Protein AF-A0A5N9CUT4-F1 (afdb_monomer_lite)

pLDDT: mean 92.84, std 6.3, range [53.78, 97.38]

Foldseek 3Di:
DVVLVVVLVCLPPPDPDPLSSQAVNQVCLQQPCADPPPSHGPDQKDWDWDKFFLLPDDPVVQVVVCVVVVHHDPDRRPIDTHTSDMDHDDD

Structure (mmCIF, N/CA/C/O backbone):
data_AF-A0A5N9CUT4-F1
#
_entry.id   AF-A0A5N9CUT4-F1
#
loop_
_atom_site.group_PDB
_atom_site.id
_atom_site.type_symbol
_atom_site.label_atom_id
_atom_site.label_alt_id
_atom_site.label_comp_id
_atom_site.label_asym_id
_atom_site.label_entity_id
_atom_site.label_seq_id
_atom_site.pdbx_PDB_ins_code
_atom_site.Cartn_x
_atom_site.Cartn_y
_atom_site.Cartn_z
_atom_site.occupancy
_atom_site.B_iso_or_equiv
_atom_site.auth_seq_id
_atom_site.auth_comp_id
_atom_site.auth_asym_id
_atom_site.auth_atom_id
_atom_site.pdbx_PDB_model_num
ATOM 1 N N . MET A 1 1 ? -8.651 13.164 13.669 1.00 64.19 1 MET A N 1
ATOM 2 C CA . MET A 1 1 ? -7.472 12.733 12.870 1.00 64.19 1 MET A CA 1
ATOM 3 C C . MET A 1 1 ? -6.211 12.402 13.689 1.00 64.19 1 MET A C 1
ATOM 5 O O . MET A 1 1 ? -5.491 11.490 13.296 1.00 64.19 1 MET A O 1
ATOM 9 N N . THR A 1 2 ? -5.933 13.046 14.833 1.00 85.81 2 THR A N 1
ATOM 10 C CA . THR A 1 2 ? -4.694 12.839 15.626 1.00 85.81 2 THR A CA 1
ATOM 11 C C . THR A 1 2 ? -4.456 11.394 16.090 1.00 85.81 2 THR A C 1
ATOM 13 O O . THR A 1 2 ? -3.337 10.896 15.978 1.00 85.81 2 THR A O 1
ATOM 16 N N . ARG A 1 3 ? -5.506 10.697 16.554 1.00 87.31 3 ARG A N 1
ATOM 17 C CA . ARG A 1 3 ? -5.429 9.293 17.004 1.00 87.31 3 ARG A CA 1
ATOM 18 C C . ARG A 1 3 ? -5.017 8.343 15.878 1.00 87.31 3 ARG A C 1
ATOM 20 O O . ARG A 1 3 ? -4.081 7.577 16.056 1.00 87.31 3 ARG A O 1
ATOM 27 N N . CYS A 1 4 ? -5.666 8.438 14.714 1.00 89.69 4 CYS A N 1
ATOM 28 C CA . CYS A 1 4 ? -5.336 7.610 13.550 1.00 89.69 4 CYS A CA 1
ATOM 29 C C . CYS A 1 4 ? -3.865 7.790 13.151 1.00 89.69 4 CYS A C 1
ATOM 31 O O . CYS A 1 4 ? -3.115 6.821 13.111 1.00 89.69 4 CYS A O 1
ATOM 33 N N . GLY A 1 5 ? -3.411 9.037 12.982 1.00 90.56 5 GLY A N 1
ATOM 34 C CA . GLY A 1 5 ? -2.012 9.305 12.643 1.00 90.56 5 GLY A CA 1
ATOM 35 C C . GLY A 1 5 ? -1.012 8.796 13.692 1.00 90.56 5 GLY A C 1
ATOM 36 O O . GLY A 1 5 ? 0.076 8.351 13.331 1.00 90.56 5 GLY A O 1
ATOM 37 N N . ALA A 1 6 ? -1.361 8.839 14.982 1.00 93.12 6 ALA A N 1
ATOM 38 C CA . ALA A 1 6 ? -0.519 8.291 16.043 1.00 93.12 6 ALA A CA 1
ATOM 39 C C . A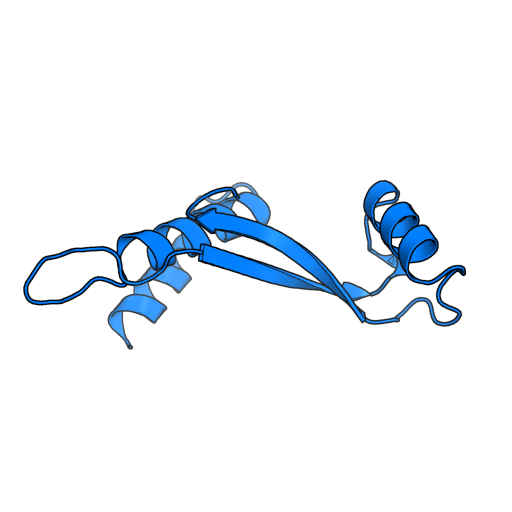LA A 1 6 ? -0.392 6.763 15.963 1.00 93.12 6 ALA A C 1
ATOM 41 O O . ALA A 1 6 ? 0.711 6.253 16.146 1.00 93.12 6 ALA A O 1
ATOM 42 N N . GLU A 1 7 ? -1.475 6.048 15.653 1.00 94.00 7 GLU A N 1
ATOM 43 C CA . GLU A 1 7 ? -1.429 4.596 15.459 1.00 94.00 7 GLU A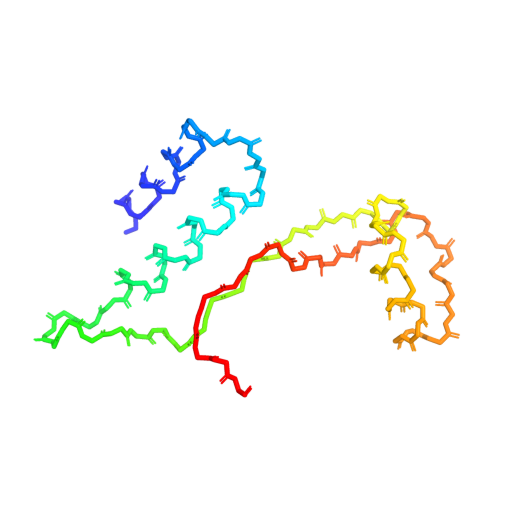 CA 1
ATOM 44 C C . GLU A 1 7 ? -0.618 4.217 14.220 1.00 94.00 7 GLU A C 1
ATOM 46 O O . GLU A 1 7 ? 0.280 3.383 14.324 1.00 94.00 7 GLU A O 1
ATOM 51 N N . LEU A 1 8 ? -0.821 4.900 13.086 1.00 93.06 8 LEU A N 1
ATOM 52 C CA . LEU A 1 8 ? -0.048 4.643 11.862 1.00 93.06 8 LEU A CA 1
ATOM 53 C C . LEU A 1 8 ? 1.467 4.773 12.095 1.00 93.06 8 LEU A C 1
ATOM 55 O O . LEU A 1 8 ? 2.237 3.914 11.670 1.00 93.06 8 LEU A O 1
ATOM 59 N N . ARG A 1 9 ? 1.912 5.797 12.839 1.00 91.44 9 ARG A N 1
ATOM 60 C CA . ARG A 1 9 ? 3.341 5.995 13.153 1.00 91.44 9 ARG A CA 1
ATOM 61 C C . ARG A 1 9 ? 3.949 4.874 13.996 1.00 91.44 9 ARG A C 1
ATOM 63 O O . ARG A 1 9 ? 5.151 4.640 13.910 1.00 91.44 9 ARG A O 1
ATOM 70 N N . LYS A 1 10 ? 3.151 4.173 14.805 1.00 94.50 10 LYS A N 1
ATOM 71 C CA . LYS A 1 10 ? 3.629 3.057 15.636 1.00 94.50 10 LYS A CA 1
ATOM 72 C C . LYS A 1 10 ? 3.777 1.757 14.846 1.00 94.50 10 LYS A C 1
ATOM 74 O O . LYS A 1 10 ? 4.513 0.881 15.288 1.00 94.50 10 LYS A O 1
ATOM 79 N N . MET A 1 11 ? 3.121 1.615 13.692 1.00 94.12 11 MET A N 1
ATOM 80 C CA . MET A 1 11 ? 3.052 0.342 12.953 1.00 94.12 11 MET A CA 1
ATOM 81 C C . MET A 1 11 ? 4.392 -0.125 12.379 1.00 94.12 11 MET A C 1
ATOM 83 O O . MET A 1 11 ? 4.578 -1.328 12.186 1.00 94.12 11 MET A O 1
ATOM 87 N N . GLY A 1 12 ? 5.331 0.804 12.170 1.00 93.00 12 GLY A N 1
ATOM 88 C CA . GLY A 1 12 ? 6.712 0.486 11.802 1.00 93.00 12 GLY A CA 1
ATOM 89 C C . GLY A 1 12 ? 7.505 -0.198 12.919 1.00 93.00 12 GLY A C 1
ATOM 90 O O . GLY A 1 12 ? 8.481 -0.893 12.647 1.00 93.00 12 GLY A O 1
ATOM 91 N N . LYS A 1 13 ? 7.086 -0.056 14.184 1.00 93.56 13 LYS A N 1
ATOM 92 C CA . LYS A 1 13 ? 7.774 -0.688 15.312 1.00 93.56 13 LYS A CA 1
ATOM 93 C C . LYS A 1 13 ? 7.665 -2.212 15.202 1.00 93.56 13 LYS A C 1
ATOM 95 O O . LYS A 1 13 ? 6.569 -2.754 15.049 1.00 93.56 13 LYS A O 1
ATOM 100 N N . ASN A 1 14 ? 8.808 -2.889 15.316 1.00 91.19 14 ASN A N 1
ATOM 101 C CA . ASN A 1 14 ? 8.946 -4.346 15.201 1.00 91.19 14 ASN A CA 1
ATOM 102 C C . ASN A 1 14 ? 8.456 -4.915 13.857 1.00 91.19 14 ASN A C 1
ATOM 104 O O . ASN A 1 14 ? 8.072 -6.082 13.797 1.00 91.19 14 ASN A O 1
ATOM 108 N N . ALA A 1 15 ? 8.399 -4.100 12.800 1.00 94.06 15 ALA A N 1
ATOM 109 C CA . ALA A 1 15 ? 8.112 -4.612 11.471 1.00 94.06 15 ALA A CA 1
ATOM 110 C C . ALA A 1 15 ? 9.388 -5.168 10.826 1.00 94.06 15 ALA A C 1
ATOM 112 O O . ALA A 1 15 ? 10.441 -4.539 10.902 1.00 94.06 15 ALA A O 1
ATOM 113 N N . SER A 1 16 ? 9.293 -6.333 10.192 1.00 93.69 16 SER A N 1
ATOM 114 C CA . SER A 1 16 ? 10.401 -6.970 9.475 1.00 93.69 16 SER A CA 1
ATOM 115 C C . SER A 1 16 ? 10.531 -6.490 8.030 1.00 93.69 16 SER A C 1
ATOM 117 O O . SER A 1 16 ? 11.551 -6.750 7.401 1.00 93.69 16 SER A O 1
ATOM 119 N N . SER A 1 17 ? 9.506 -5.823 7.488 1.00 94.25 17 SER A N 1
ATOM 120 C CA . SER A 1 17 ? 9.512 -5.312 6.116 1.00 94.25 17 SER A CA 1
ATOM 121 C C . SER A 1 17 ? 8.499 -4.182 5.900 1.00 94.25 17 SER A C 1
ATOM 123 O O . SER A 1 17 ? 7.606 -3.957 6.724 1.00 94.25 17 SER A O 1
ATOM 125 N N . MET A 1 18 ? 8.625 -3.480 4.771 1.00 92.44 18 MET A N 1
ATOM 126 C CA . MET A 1 18 ? 7.692 -2.425 4.364 1.00 92.44 18 MET A CA 1
ATOM 127 C C . MET A 1 18 ? 6.303 -2.994 4.055 1.00 92.44 18 MET A C 1
ATOM 129 O O . MET A 1 18 ? 5.293 -2.387 4.401 1.00 92.44 18 MET A O 1
ATOM 133 N N . GLU A 1 19 ? 6.248 -4.185 3.465 1.00 92.94 19 GLU A N 1
ATOM 134 C CA . GLU A 1 19 ? 5.024 -4.917 3.123 1.00 92.94 19 GLU A CA 1
ATOM 135 C C . GLU A 1 19 ? 4.240 -5.253 4.390 1.00 92.94 19 GLU A C 1
ATOM 137 O O . GLU A 1 19 ? 3.024 -5.076 4.443 1.00 92.94 19 GLU A O 1
ATOM 142 N N . GLN A 1 20 ? 4.937 -5.649 5.459 1.00 96.06 20 GLN A N 1
ATOM 143 C CA . GLN A 1 20 ? 4.295 -5.902 6.743 1.00 96.06 20 GLN A CA 1
ATOM 144 C C . GLN A 1 20 ? 3.696 -4.621 7.343 1.00 96.06 20 GLN A C 1
ATOM 146 O O . GLN A 1 20 ? 2.623 -4.658 7.947 1.00 96.06 20 GLN A O 1
ATOM 151 N N . VAL A 1 21 ? 4.368 -3.475 7.193 1.00 96.75 21 VAL A N 1
ATOM 152 C CA . VAL A 1 21 ? 3.815 -2.181 7.622 1.00 96.75 21 VAL A CA 1
ATOM 153 C C . VAL A 1 21 ? 2.602 -1.808 6.770 1.00 96.75 21 VAL A C 1
ATOM 155 O O . VAL A 1 21 ? 1.576 -1.417 7.323 1.00 96.75 21 VAL A O 1
ATOM 158 N N . ALA A 1 22 ? 2.691 -1.966 5.449 1.00 96.62 22 ALA A N 1
ATOM 159 C CA . ALA A 1 22 ? 1.598 -1.708 4.519 1.00 96.62 22 ALA A CA 1
ATOM 160 C C . ALA A 1 22 ? 0.349 -2.535 4.874 1.00 96.62 22 ALA A C 1
ATOM 162 O O . ALA A 1 22 ? -0.739 -1.968 4.974 1.00 96.62 22 ALA A O 1
ATOM 163 N N . ASP A 1 23 ? 0.513 -3.833 5.153 1.00 96.69 23 ASP A N 1
ATOM 164 C CA . ASP A 1 23 ? -0.566 -4.732 5.583 1.00 96.69 23 ASP A CA 1
ATOM 165 C C . ASP A 1 23 ? -1.206 -4.278 6.911 1.00 96.69 23 ASP A C 1
ATOM 167 O O . ASP A 1 23 ? -2.431 -4.155 7.003 1.00 96.69 23 ASP A O 1
ATOM 171 N N . LYS A 1 24 ? -0.396 -3.911 7.918 1.00 96.69 24 LYS A N 1
ATOM 172 C CA . LYS A 1 24 ? -0.900 -3.344 9.186 1.00 96.69 24 LYS A CA 1
ATOM 173 C C . LYS A 1 24 ? -1.728 -2.076 8.957 1.00 96.69 24 LYS A C 1
ATOM 175 O O . LYS A 1 24 ? -2.799 -1.934 9.550 1.00 96.69 24 LYS A O 1
ATOM 180 N N . ILE A 1 25 ? -1.254 -1.172 8.096 1.00 96.81 25 ILE A N 1
ATOM 181 C CA . ILE A 1 25 ? -1.930 0.096 7.790 1.00 96.81 25 ILE A CA 1
ATOM 182 C C . ILE A 1 25 ? -3.291 -0.161 7.144 1.00 96.81 25 ILE A C 1
ATOM 184 O O . ILE A 1 25 ? -4.301 0.342 7.641 1.00 96.81 25 ILE A O 1
ATOM 188 N N . VAL A 1 26 ? -3.347 -0.949 6.062 1.00 97.12 26 VAL A N 1
ATOM 189 C CA . VAL A 1 26 ? -4.610 -1.162 5.334 1.00 97.12 26 VAL A CA 1
ATOM 190 C C . VAL A 1 26 ? -5.648 -1.867 6.202 1.00 97.12 26 VAL A C 1
ATOM 192 O O . VAL A 1 26 ? -6.809 -1.465 6.197 1.00 97.12 26 VAL A O 1
ATOM 195 N N . ARG A 1 27 ? -5.236 -2.845 7.023 1.00 96.25 27 ARG A N 1
ATOM 196 C CA . ARG A 1 27 ? -6.130 -3.530 7.970 1.00 96.25 27 ARG A CA 1
ATOM 197 C C . ARG A 1 27 ? -6.635 -2.598 9.059 1.00 96.25 27 ARG A C 1
ATOM 199 O O . ARG A 1 27 ? -7.808 -2.669 9.419 1.00 96.25 27 ARG A O 1
ATOM 206 N N . TYR A 1 28 ? -5.774 -1.735 9.598 1.00 96.12 28 TYR A N 1
ATOM 207 C CA . TYR A 1 28 ? -6.189 -0.778 10.616 1.00 96.12 28 TYR A CA 1
ATOM 208 C C . TYR A 1 28 ? -7.248 0.174 10.065 1.00 96.12 28 TYR A C 1
ATOM 210 O O . TYR A 1 28 ? -8.311 0.296 10.667 1.00 96.12 28 TYR A O 1
ATOM 218 N N . LEU A 1 29 ? -6.990 0.787 8.906 1.00 95.56 29 LEU A N 1
ATOM 219 C CA . LEU A 1 29 ? -7.932 1.705 8.265 1.00 95.56 29 LEU A CA 1
ATOM 220 C C . LEU A 1 29 ? -9.254 1.009 7.933 1.00 95.56 29 LEU A C 1
ATOM 222 O O . LEU A 1 29 ? -10.311 1.537 8.262 1.00 95.56 29 LEU A O 1
ATOM 226 N N . TYR A 1 30 ? -9.190 -0.197 7.362 1.00 95.88 30 TYR A N 1
ATOM 227 C CA . TYR A 1 30 ? -10.372 -0.988 7.025 1.00 95.88 30 TYR A CA 1
ATOM 228 C C . TYR A 1 30 ? -11.235 -1.315 8.254 1.00 95.88 30 TYR A C 1
ATOM 230 O O . TYR A 1 30 ? -12.456 -1.231 8.189 1.00 95.88 30 TYR A O 1
ATOM 238 N N . ASN A 1 31 ? -10.616 -1.653 9.389 1.00 94.75 31 ASN A N 1
ATOM 239 C CA . ASN A 1 31 ? -11.340 -2.082 10.589 1.00 94.75 31 ASN A CA 1
ATOM 240 C C . ASN A 1 31 ? -11.776 -0.943 11.521 1.00 94.75 31 ASN A C 1
ATOM 242 O O . ASN A 1 31 ? -12.678 -1.158 12.322 1.00 94.75 31 ASN A O 1
ATOM 246 N N . HIS A 1 32 ? -11.126 0.225 11.474 1.00 94.25 32 HIS A N 1
ATOM 247 C CA . HIS A 1 32 ? -11.320 1.291 12.473 1.00 94.25 32 HIS A CA 1
ATOM 248 C C . HIS A 1 32 ? -11.975 2.556 11.921 1.00 94.25 32 HIS A C 1
ATOM 250 O O . HIS A 1 32 ? -12.250 3.479 12.687 1.00 94.25 32 HIS A O 1
ATOM 256 N N . ILE A 1 33 ? -12.217 2.623 10.612 1.00 93.19 33 ILE A N 1
ATOM 257 C CA . ILE A 1 33 ? -13.110 3.626 10.035 1.00 93.19 33 ILE A CA 1
ATOM 258 C C . ILE A 1 33 ? -14.503 2.996 10.013 1.00 93.19 33 ILE A C 1
ATOM 260 O O . ILE A 1 33 ? -14.838 2.215 9.120 1.00 93.19 33 ILE A O 1
ATOM 264 N N . VAL A 1 34 ? -15.256 3.285 11.070 1.00 94.12 34 VAL A N 1
ATOM 265 C CA . VAL A 1 34 ? -16.557 2.687 11.380 1.00 94.12 34 VAL A CA 1
ATOM 266 C C . VAL A 1 34 ? -17.601 3.770 11.631 1.00 94.12 34 VAL A C 1
ATOM 268 O O . VAL A 1 34 ? -17.252 4.894 11.995 1.00 94.12 34 VAL A O 1
ATOM 271 N N . GLU A 1 35 ? -18.870 3.425 11.442 1.00 94.19 35 GLU A N 1
ATOM 272 C CA . GLU A 1 35 ? -20.000 4.262 11.835 1.00 94.19 35 GLU A CA 1
ATOM 273 C C . GLU A 1 35 ? -20.099 4.309 13.362 1.00 94.19 35 GLU A C 1
ATOM 275 O O . GLU A 1 35 ? -19.963 3.279 14.025 1.00 94.19 35 GLU A O 1
ATOM 280 N N . GLU A 1 36 ? -20.346 5.491 13.929 1.00 91.00 36 GLU A N 1
ATOM 281 C CA . GLU A 1 36 ? -20.377 5.664 15.388 1.00 91.00 36 GLU A CA 1
ATOM 282 C C . GLU A 1 36 ? -21.540 4.904 16.043 1.00 91.00 36 GLU A C 1
ATOM 284 O O . GLU A 1 36 ? -21.349 4.295 17.093 1.00 91.00 36 GLU A O 1
ATOM 289 N N . ASP A 1 37 ? -22.710 4.878 15.398 1.00 94.25 37 ASP A N 1
ATOM 290 C CA . ASP A 1 37 ? -23.930 4.296 15.971 1.00 94.25 37 ASP A CA 1
ATOM 291 C C . ASP A 1 37 ? -23.957 2.764 15.903 1.00 94.25 37 ASP A C 1
ATOM 293 O O . ASP A 1 37 ? -24.413 2.092 16.828 1.00 94.25 37 ASP A O 1
ATOM 297 N N . THR A 1 38 ? -23.487 2.194 14.792 1.00 95.12 38 THR A N 1
ATOM 298 C CA . THR A 1 38 ? -23.611 0.755 14.505 1.00 95.12 38 THR A CA 1
ATOM 299 C C . THR A 1 38 ? -22.306 -0.008 14.727 1.00 95.12 38 THR A C 1
ATOM 301 O O . THR A 1 38 ? -22.318 -1.233 14.853 1.00 95.12 38 THR A O 1
ATOM 304 N N . GLY A 1 39 ? -21.165 0.690 14.735 1.00 92.38 39 GLY A N 1
ATOM 305 C CA . GLY A 1 39 ? -19.838 0.077 14.693 1.00 92.38 39 GLY A CA 1
ATOM 306 C C . GLY A 1 39 ? -19.533 -0.648 13.377 1.00 92.38 39 GLY A C 1
ATOM 307 O O . GLY A 1 39 ? -18.513 -1.338 13.280 1.00 92.38 39 GLY A O 1
ATOM 308 N N . ALA A 1 40 ? -20.394 -0.526 12.361 1.00 92.69 40 ALA A N 1
ATOM 309 C CA . ALA A 1 40 ? -20.177 -1.138 11.060 1.00 92.69 40 ALA A CA 1
ATOM 310 C C . ALA A 1 40 ? -18.995 -0.472 10.343 1.00 92.69 40 ALA A C 1
ATOM 312 O O . ALA A 1 40 ? -18.800 0.738 10.427 1.00 92.69 40 ALA A O 1
ATOM 313 N N . ARG A 1 41 ? -18.195 -1.261 9.614 1.00 92.81 41 ARG A N 1
ATOM 314 C CA . ARG A 1 41 ? -17.096 -0.729 8.790 1.00 92.81 41 ARG A CA 1
ATOM 315 C C . ARG A 1 41 ? -17.656 0.145 7.669 1.00 92.81 41 ARG A C 1
ATOM 317 O O . ARG A 1 41 ? -18.485 -0.328 6.899 1.00 92.81 41 ARG A O 1
ATOM 324 N N . CYS A 1 42 ? -17.129 1.359 7.515 1.00 94.19 42 CYS A N 1
ATOM 325 C CA . CYS A 1 42 ? -17.542 2.263 6.434 1.00 94.19 42 CYS A CA 1
ATOM 326 C C . CYS A 1 42 ? -16.820 1.986 5.111 1.00 94.19 42 CYS A C 1
ATOM 328 O O . CYS A 1 42 ? -17.241 2.457 4.057 1.00 94.19 42 CYS A O 1
ATOM 330 N N . LEU A 1 43 ? -15.674 1.304 5.160 1.00 94.38 43 LEU A N 1
ATOM 331 C CA . LEU A 1 43 ? -14.834 1.084 3.988 1.00 94.38 43 LEU A CA 1
ATOM 332 C C . LEU A 1 43 ? -15.069 -0.313 3.430 1.00 94.38 43 LEU A C 1
ATOM 334 O O . LEU A 1 43 ? -14.886 -1.296 4.139 1.00 94.38 43 LEU A O 1
ATOM 338 N N . SER A 1 44 ? -15.398 -0.397 2.141 1.00 94.38 44 SER A N 1
ATOM 339 C CA . SER A 1 44 ? -15.463 -1.676 1.417 1.00 94.38 44 SER A CA 1
ATOM 340 C C . SER A 1 44 ? -14.074 -2.171 1.006 1.00 94.38 44 SER A C 1
ATOM 342 O O . SER A 1 44 ? -13.838 -3.376 0.922 1.00 94.38 44 SER A O 1
ATOM 344 N N . LEU A 1 45 ? -13.145 -1.237 0.764 1.00 96.19 45 LEU A N 1
ATOM 345 C CA . LEU A 1 45 ? -11.811 -1.525 0.256 1.00 96.19 45 LEU A CA 1
ATOM 346 C C . LEU A 1 45 ? -10.801 -0.438 0.638 1.00 96.19 45 LEU A C 1
ATOM 348 O O . LEU A 1 45 ? -11.082 0.755 0.549 1.00 96.19 45 LEU A O 1
ATOM 352 N N . VAL A 1 46 ? -9.592 -0.866 0.991 1.00 96.94 46 VAL A N 1
ATOM 353 C CA . VAL A 1 46 ? -8.406 -0.028 1.174 1.00 96.94 46 VAL A CA 1
ATOM 354 C C . VAL A 1 46 ? -7.283 -0.591 0.309 1.00 96.94 46 VAL A C 1
ATOM 356 O O . VAL A 1 46 ? -7.026 -1.798 0.317 1.00 96.94 46 VAL A O 1
ATOM 359 N N . ARG A 1 47 ? -6.598 0.279 -0.438 1.00 97.06 47 ARG A N 1
ATOM 360 C CA . ARG A 1 47 ? -5.416 -0.050 -1.245 1.00 97.06 47 ARG A CA 1
ATOM 361 C C . ARG A 1 47 ? -4.304 0.941 -0.928 1.00 97.06 47 ARG A C 1
ATOM 363 O O . ARG A 1 47 ? -4.526 2.148 -0.983 1.00 97.06 47 ARG A O 1
ATOM 370 N N . LEU A 1 48 ? -3.125 0.429 -0.589 1.00 96.56 48 LEU A N 1
ATOM 371 C CA . LEU A 1 48 ? -1.940 1.243 -0.347 1.00 96.56 48 LEU A CA 1
ATOM 372 C C . LEU A 1 48 ? -0.970 1.075 -1.508 1.00 96.56 48 LEU A C 1
ATOM 374 O O . LEU A 1 48 ? -0.490 -0.028 -1.759 1.00 96.56 48 LEU A O 1
ATOM 378 N N . PHE A 1 49 ? -0.687 2.178 -2.190 1.00 95.12 49 PHE A N 1
ATOM 379 C CA . PHE A 1 49 ? 0.275 2.234 -3.281 1.00 95.12 49 PHE A CA 1
ATOM 380 C C . PHE A 1 49 ? 1.544 2.942 -2.822 1.00 95.12 49 PHE A C 1
ATOM 382 O O . PHE A 1 49 ? 1.484 3.911 -2.061 1.00 95.12 49 PHE A O 1
ATOM 389 N N . LYS A 1 50 ? 2.684 2.484 -3.328 1.00 92.38 50 LYS A N 1
ATOM 390 C CA . LYS A 1 50 ? 3.969 3.159 -3.194 1.00 92.38 50 LYS A CA 1
ATOM 391 C C . LYS A 1 50 ? 4.472 3.552 -4.573 1.00 92.38 50 LYS A C 1
ATOM 393 O O . LYS A 1 50 ? 4.434 2.758 -5.510 1.00 92.38 50 LYS A O 1
ATOM 398 N N . THR A 1 51 ? 4.945 4.786 -4.681 1.00 94.00 51 THR A N 1
ATOM 399 C CA . THR A 1 51 ? 5.545 5.292 -5.912 1.00 94.00 51 THR A CA 1
ATOM 400 C C . THR A 1 51 ? 6.998 4.848 -5.999 1.00 94.00 51 THR A C 1
ATOM 402 O O . THR A 1 51 ? 7.777 5.120 -5.084 1.00 94.00 51 THR A O 1
ATOM 405 N N . HIS A 1 52 ? 7.353 4.215 -7.109 1.00 91.31 52 HIS A N 1
ATOM 406 C CA . HIS A 1 52 ? 8.712 3.799 -7.444 1.00 91.31 52 HIS A CA 1
ATOM 407 C C . HIS A 1 52 ? 9.051 4.202 -8.879 1.00 91.31 52 HIS A C 1
ATOM 409 O O . HIS A 1 52 ? 8.137 4.265 -9.704 1.00 91.31 52 HIS A O 1
ATOM 415 N N . PRO A 1 53 ? 10.318 4.501 -9.202 1.00 95.81 53 PRO A N 1
ATOM 416 C CA . PRO A 1 53 ? 10.722 4.605 -10.597 1.00 95.81 53 PRO A CA 1
ATOM 417 C C . PRO A 1 53 ? 10.604 3.227 -11.263 1.00 95.81 53 PRO A C 1
ATOM 419 O O . PRO A 1 53 ? 10.810 2.204 -10.610 1.00 95.81 53 PRO A O 1
ATOM 422 N N . TYR A 1 54 ? 10.257 3.200 -12.549 1.00 95.12 54 TYR A N 1
ATOM 423 C CA . TYR A 1 54 ? 10.056 1.973 -13.317 1.00 95.12 54 TYR A CA 1
ATOM 424 C C . TYR A 1 54 ? 11.270 1.048 -13.221 1.00 95.12 54 TYR A C 1
ATOM 426 O O . TYR A 1 54 ? 11.099 -0.151 -13.040 1.00 95.12 54 TYR A O 1
ATOM 434 N N . GLU A 1 55 ? 12.490 1.588 -13.246 1.00 95.62 55 GLU A N 1
ATOM 435 C CA . GLU A 1 55 ? 13.727 0.812 -13.110 1.00 95.62 55 GLU A CA 1
ATOM 436 C C . GLU A 1 55 ? 13.829 -0.017 -11.817 1.00 95.62 55 GLU A C 1
ATOM 438 O O . GLU A 1 55 ? 14.382 -1.117 -11.866 1.00 95.62 55 GLU A O 1
ATOM 443 N N . ASP A 1 56 ? 13.211 0.431 -10.721 1.00 94.50 56 ASP A N 1
ATOM 444 C CA . ASP A 1 56 ? 13.222 -0.244 -9.413 1.00 94.50 56 ASP A CA 1
ATOM 445 C C . ASP A 1 56 ? 12.051 -1.223 -9.228 1.00 94.50 56 ASP A C 1
ATOM 447 O O . ASP A 1 56 ? 11.926 -1.863 -8.184 1.00 94.50 56 ASP A O 1
ATOM 451 N N . VAL A 1 57 ? 11.147 -1.314 -10.205 1.00 92.75 57 VAL A N 1
ATOM 452 C CA . VAL A 1 57 ? 9.992 -2.213 -10.138 1.00 92.75 57 VAL A CA 1
ATOM 453 C C . VAL A 1 57 ? 10.438 -3.660 -10.360 1.00 92.75 57 VAL A C 1
ATOM 455 O O . VAL A 1 57 ? 11.261 -3.945 -11.235 1.00 92.75 57 VAL A O 1
ATOM 458 N N . ASP A 1 58 ? 9.855 -4.584 -9.593 1.00 92.06 58 ASP A N 1
ATOM 459 C CA . ASP A 1 58 ? 10.119 -6.014 -9.734 1.00 92.06 58 ASP A CA 1
ATOM 460 C C . ASP A 1 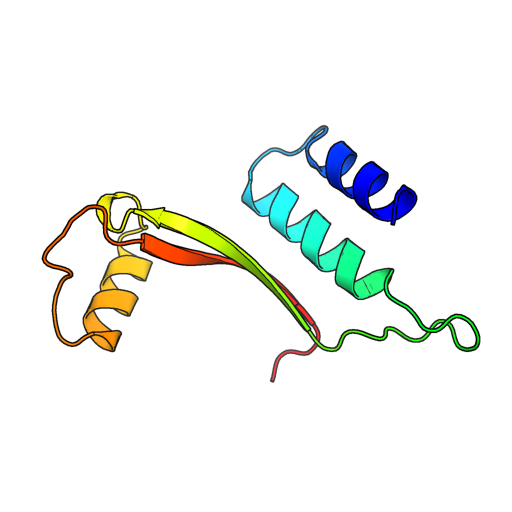58 ? 9.858 -6.497 -11.175 1.00 92.06 58 ASP A C 1
ATOM 462 O O . ASP A 1 58 ? 8.890 -6.058 -11.806 1.00 92.06 58 ASP A O 1
ATOM 466 N N . PRO A 1 59 ? 10.660 -7.438 -11.710 1.00 93.25 59 PRO A N 1
ATOM 467 C CA . PRO A 1 59 ? 10.554 -7.869 -13.107 1.00 93.25 59 PRO A CA 1
ATOM 468 C C . PRO A 1 59 ? 9.156 -8.337 -13.534 1.00 93.25 59 PRO A C 1
ATOM 470 O O . PRO A 1 59 ? 8.729 -8.081 -14.659 1.00 93.25 59 PRO A O 1
ATOM 473 N N . GLU A 1 60 ? 8.418 -8.999 -12.640 1.00 92.88 60 GLU A N 1
ATOM 474 C CA . GLU A 1 60 ? 7.053 -9.454 -12.921 1.00 92.88 60 GLU A CA 1
ATOM 475 C C . GLU A 1 60 ? 6.079 -8.281 -13.108 1.00 92.88 60 GLU A C 1
ATOM 477 O O . GLU A 1 60 ? 5.270 -8.278 -14.037 1.00 92.88 60 GLU A O 1
ATOM 482 N N . LEU A 1 61 ? 6.203 -7.248 -12.272 1.00 92.69 61 LEU A N 1
ATOM 483 C CA . LEU A 1 61 ? 5.390 -6.037 -12.349 1.00 92.69 61 LEU A CA 1
ATOM 484 C C . LEU A 1 61 ? 5.792 -5.148 -13.533 1.00 92.69 61 LEU A C 1
ATOM 486 O O . LEU A 1 61 ? 4.927 -4.505 -14.127 1.00 92.69 61 LEU A O 1
ATOM 490 N N . LYS A 1 62 ? 7.073 -5.149 -13.928 1.00 94.19 62 LYS A N 1
ATOM 491 C CA . LYS A 1 62 ? 7.519 -4.517 -15.179 1.00 94.19 62 LYS A CA 1
ATOM 492 C C . LYS A 1 62 ? 6.845 -5.152 -16.386 1.00 94.19 62 LYS A C 1
ATOM 494 O O . LYS A 1 62 ? 6.312 -4.430 -17.219 1.00 94.19 62 LYS A O 1
ATOM 499 N N . ARG A 1 63 ? 6.799 -6.489 -16.448 1.00 94.25 63 ARG A N 1
ATOM 500 C CA . ARG A 1 63 ? 6.105 -7.198 -17.532 1.00 94.25 63 ARG A CA 1
ATOM 501 C C . ARG A 1 63 ? 4.627 -6.816 -17.593 1.00 94.25 63 ARG A C 1
ATOM 503 O O . ARG A 1 63 ? 4.152 -6.467 -18.663 1.00 94.25 63 ARG A O 1
ATOM 510 N N . PHE A 1 64 ? 3.943 -6.770 -16.448 1.00 92.38 64 PHE A N 1
ATOM 511 C CA . PHE A 1 64 ? 2.566 -6.267 -16.386 1.00 92.38 64 PHE A CA 1
ATOM 512 C C . PHE A 1 64 ? 2.437 -4.833 -16.931 1.00 92.38 64 PHE A C 1
ATOM 514 O O . PHE A 1 64 ? 1.506 -4.539 -17.677 1.00 92.38 64 PHE A O 1
ATOM 521 N N . ALA A 1 65 ? 3.366 -3.938 -16.582 1.00 92.06 65 ALA A N 1
ATOM 522 C CA . ALA A 1 65 ? 3.351 -2.564 -17.075 1.00 92.06 65 ALA A CA 1
ATOM 523 C C . ALA A 1 65 ? 3.565 -2.491 -18.596 1.00 92.06 65 ALA A C 1
ATOM 525 O O . ALA A 1 65 ? 2.852 -1.749 -19.265 1.00 92.06 65 ALA A O 1
ATOM 526 N N . VAL A 1 66 ? 4.495 -3.281 -19.144 1.00 94.81 66 VAL A N 1
ATOM 527 C CA . VAL A 1 66 ? 4.738 -3.379 -20.593 1.00 94.81 66 VAL A CA 1
ATOM 528 C C . VAL A 1 66 ? 3.505 -3.915 -21.314 1.00 94.81 66 VAL A C 1
ATOM 530 O O . VAL A 1 66 ? 3.083 -3.323 -22.303 1.00 94.81 66 VAL A O 1
ATOM 533 N N . ASP A 1 67 ? 2.890 -4.981 -20.798 1.0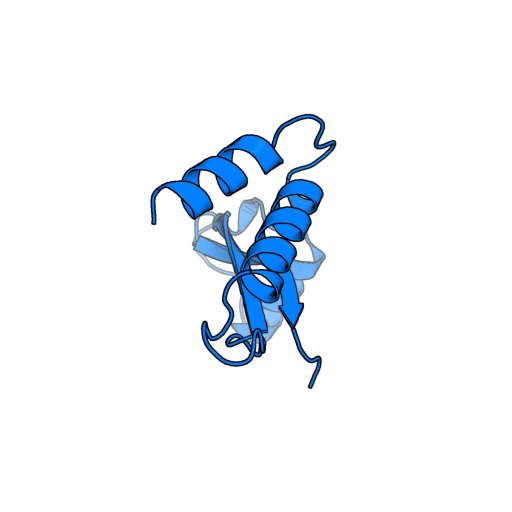0 94.56 67 ASP A N 1
ATOM 534 C CA . ASP A 1 67 ? 1.680 -5.568 -21.381 1.00 94.56 67 ASP A CA 1
ATOM 535 C C . ASP A 1 67 ? 0.519 -4.556 -21.393 1.00 94.56 67 ASP A C 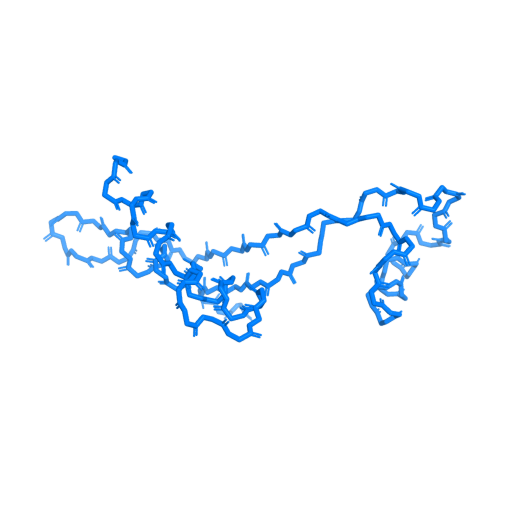1
ATOM 537 O O . ASP A 1 67 ? -0.233 -4.478 -22.364 1.00 94.56 67 ASP A O 1
ATOM 541 N N . ALA A 1 68 ? 0.391 -3.742 -20.339 1.00 91.06 68 ALA A N 1
ATOM 542 C CA . ALA A 1 68 ? -0.643 -2.714 -20.231 1.00 91.06 68 ALA A CA 1
ATOM 543 C C . ALA A 1 68 ? -0.384 -1.478 -21.113 1.00 91.06 68 ALA A C 1
ATOM 545 O O . ALA A 1 68 ? -1.333 -0.876 -21.615 1.00 91.06 68 ALA A O 1
ATOM 546 N N . LEU A 1 69 ? 0.880 -1.077 -21.283 1.00 91.62 69 LEU A N 1
ATOM 547 C CA . LEU A 1 69 ? 1.278 0.087 -22.087 1.00 91.62 69 LEU A CA 1
ATOM 548 C C . LEU A 1 69 ? 1.455 -0.250 -23.576 1.00 91.62 69 LEU A C 1
ATOM 550 O O . LEU A 1 69 ? 1.416 0.645 -24.417 1.00 91.62 69 LEU A O 1
ATOM 554 N N . GLY A 1 70 ? 1.668 -1.524 -23.910 1.00 96.38 70 GLY A N 1
ATOM 555 C CA . GLY A 1 70 ? 2.016 -1.992 -25.254 1.00 96.38 70 GLY A CA 1
ATOM 556 C C . GLY A 1 70 ? 3.478 -1.745 -25.647 1.00 96.38 70 GLY A C 1
ATOM 557 O O . GLY A 1 70 ? 3.890 -2.129 -26.740 1.00 96.38 70 GLY A O 1
ATOM 558 N N . HIS A 1 71 ? 4.266 -1.112 -24.778 1.00 94.69 71 HIS A N 1
ATOM 559 C CA . HIS A 1 71 ? 5.689 -0.858 -24.967 1.00 94.69 71 HIS A CA 1
ATOM 560 C C . HIS A 1 71 ? 6.385 -0.651 -23.617 1.00 94.69 71 HIS A C 1
ATOM 562 O O . HIS A 1 71 ? 5.748 -0.405 -22.591 1.00 94.69 71 HIS A O 1
ATOM 568 N N . GLU A 1 72 ? 7.713 -0.726 -23.617 1.00 94.44 72 GLU A N 1
ATOM 569 C CA . GLU A 1 72 ? 8.509 -0.363 -22.447 1.00 94.44 72 GLU A CA 1
ATOM 570 C C . GLU A 1 72 ? 8.541 1.164 -22.263 1.00 94.44 72 GLU A C 1
ATOM 572 O O . GLU A 1 72 ? 8.667 1.892 -23.255 1.00 94.44 72 GLU A O 1
ATOM 577 N N . PRO A 1 73 ? 8.409 1.690 -21.028 1.00 93.94 73 PRO A N 1
ATOM 578 C CA . PRO A 1 73 ? 8.592 3.112 -20.775 1.00 93.94 73 PRO A CA 1
ATOM 579 C C . PRO A 1 73 ? 9.968 3.602 -21.241 1.00 93.94 73 PRO A C 1
ATOM 581 O O . PRO A 1 73 ? 10.996 3.072 -20.831 1.00 93.94 73 PRO A O 1
ATOM 584 N N . GLU A 1 74 ? 9.993 4.669 -22.043 1.00 94.00 74 GLU A N 1
ATOM 585 C CA . GLU A 1 74 ? 11.242 5.246 -22.570 1.00 94.00 74 GLU A CA 1
ATOM 586 C C . GLU A 1 74 ? 12.124 5.867 -21.473 1.00 94.00 74 GLU A C 1
ATOM 588 O O . GLU A 1 74 ? 13.341 5.978 -21.616 1.00 94.00 74 GLU A O 1
ATOM 593 N N . VAL A 1 75 ? 11.508 6.288 -20.364 1.00 95.62 75 VAL A N 1
ATOM 594 C CA . VAL A 1 75 ? 12.185 6.949 -19.247 1.00 95.62 75 VAL A CA 1
ATOM 595 C C . VAL A 1 75 ? 12.257 5.990 -18.059 1.00 95.62 75 VAL A C 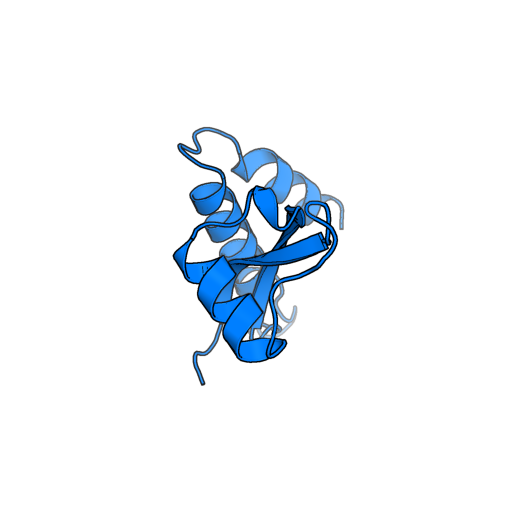1
ATOM 597 O O . VAL A 1 75 ? 11.234 5.672 -17.454 1.00 95.62 75 VAL A O 1
ATOM 600 N N . ALA A 1 76 ? 13.467 5.583 -17.668 1.00 92.75 76 ALA A N 1
ATOM 601 C CA . ALA A 1 76 ? 13.710 4.672 -16.538 1.00 92.75 76 ALA A CA 1
ATOM 602 C C . ALA A 1 76 ? 13.092 5.152 -15.206 1.00 92.75 76 ALA A C 1
ATOM 604 O O . ALA A 1 76 ? 12.581 4.356 -14.418 1.00 92.75 76 ALA A O 1
ATOM 605 N N . SER A 1 77 ? 13.047 6.470 -14.997 1.00 95.50 77 SER A N 1
ATOM 606 C CA . SER A 1 77 ? 12.460 7.112 -13.815 1.00 95.50 77 SER A CA 1
ATOM 607 C C . SER A 1 77 ? 10.943 7.336 -13.902 1.00 95.50 77 SER A C 1
ATOM 609 O O . SER A 1 77 ? 10.368 8.016 -13.045 1.00 95.50 77 SER A O 1
ATOM 611 N N . THR A 1 78 ? 10.273 6.771 -14.917 1.00 95.06 78 THR A N 1
ATOM 612 C CA . THR A 1 78 ? 8.807 6.805 -15.041 1.00 95.06 78 THR A CA 1
ATOM 613 C C . THR A 1 78 ? 8.181 6.313 -13.742 1.00 95.06 78 THR A C 1
ATOM 615 O O . THR A 1 78 ? 8.520 5.244 -13.248 1.00 95.06 78 THR A O 1
ATOM 618 N N . LYS A 1 79 ? 7.282 7.104 -13.152 1.00 93.94 79 LYS A N 1
ATOM 619 C CA . LYS A 1 79 ? 6.697 6.790 -11.845 1.00 93.94 79 LYS A CA 1
ATOM 620 C C . LYS A 1 79 ? 5.650 5.688 -11.979 1.00 93.94 79 LYS A C 1
ATOM 622 O O . LYS A 1 79 ? 4.593 5.907 -12.564 1.00 93.94 79 LYS A O 1
ATOM 627 N N . CYS A 1 80 ? 5.912 4.551 -11.354 1.00 93.69 80 CYS A N 1
ATOM 628 C CA . CYS A 1 80 ? 4.979 3.445 -11.204 1.00 93.69 80 CYS A CA 1
ATOM 629 C C . CYS A 1 80 ? 4.295 3.509 -9.834 1.00 93.69 80 CYS A C 1
ATOM 631 O O . CYS A 1 80 ? 4.949 3.680 -8.803 1.00 93.69 80 CYS A O 1
ATOM 633 N N . LEU A 1 81 ? 2.968 3.365 -9.823 1.00 93.69 81 LEU A N 1
ATOM 634 C CA . LEU A 1 81 ? 2.176 3.194 -8.605 1.00 93.69 81 LEU A CA 1
ATOM 635 C C . LEU A 1 81 ? 2.042 1.701 -8.309 1.00 93.69 81 LEU A C 1
ATOM 637 O O . LEU A 1 81 ? 1.149 1.032 -8.826 1.00 93.69 81 LEU A O 1
ATOM 641 N N . THR A 1 82 ? 2.927 1.179 -7.468 1.00 92.94 82 THR A N 1
ATOM 642 C CA . THR A 1 82 ? 2.946 -0.243 -7.119 1.00 92.94 82 THR A CA 1
ATOM 643 C C . THR A 1 82 ? 2.052 -0.501 -5.912 1.00 92.94 82 THR A C 1
ATOM 645 O O . THR A 1 82 ? 2.233 0.110 -4.857 1.00 92.94 82 THR A O 1
ATOM 648 N N . LEU A 1 83 ? 1.078 -1.404 -6.049 1.00 94.56 83 LEU A N 1
ATOM 649 C CA . LEU A 1 83 ? 0.208 -1.815 -4.946 1.00 94.56 83 LEU A CA 1
ATOM 650 C C . LEU A 1 83 ? 1.015 -2.626 -3.920 1.00 94.56 83 LEU A C 1
ATOM 652 O O . LEU A 1 83 ? 1.508 -3.700 -4.240 1.00 94.56 83 LEU A O 1
ATOM 656 N N . SER A 1 84 ? 1.125 -2.136 -2.684 1.00 94.19 84 SER A N 1
ATOM 657 C CA . SER A 1 84 ? 1.883 -2.802 -1.612 1.00 94.19 84 SER A CA 1
ATOM 658 C C . SER A 1 84 ? 1.003 -3.615 -0.662 1.00 94.19 84 SER A C 1
ATOM 660 O O . SER A 1 84 ? 1.465 -4.598 -0.096 1.00 94.19 84 SER A O 1
ATOM 662 N N . ALA A 1 85 ? -0.251 -3.203 -0.447 1.00 96.56 85 ALA A N 1
ATOM 663 C CA . ALA A 1 85 ? -1.192 -3.940 0.395 1.00 96.56 85 ALA A CA 1
ATOM 664 C C . ALA A 1 85 ? -2.647 -3.575 0.088 1.00 96.56 85 ALA A C 1
ATOM 666 O O . ALA A 1 85 ? -2.952 -2.476 -0.386 1.00 96.56 85 ALA A O 1
ATOM 667 N N . THR A 1 86 ? -3.563 -4.486 0.417 1.00 97.38 86 THR A N 1
ATOM 668 C CA . THR A 1 86 ? -5.004 -4.252 0.323 1.00 97.38 86 THR A CA 1
ATOM 669 C C . THR A 1 86 ? -5.767 -4.962 1.440 1.00 97.38 86 THR A C 1
ATOM 671 O O . THR A 1 86 ? -5.360 -6.026 1.897 1.00 97.38 86 THR A O 1
ATOM 674 N N . ALA A 1 87 ? -6.870 -4.365 1.887 1.00 96.88 87 ALA A N 1
ATOM 675 C CA . ALA A 1 87 ? -7.831 -4.980 2.798 1.00 96.88 87 ALA A CA 1
ATOM 676 C C . ALA A 1 87 ? -9.243 -4.590 2.359 1.00 96.88 87 ALA A C 1
ATOM 678 O O . ALA A 1 87 ? -9.496 -3.417 2.092 1.00 96.88 87 ALA A O 1
ATOM 679 N N . GLY A 1 88 ? -10.148 -5.557 2.263 1.00 93.62 88 GLY A N 1
ATOM 680 C CA . GLY A 1 88 ? -11.495 -5.314 1.766 1.00 93.62 88 GLY A CA 1
ATOM 681 C C . GLY A 1 88 ? -12.178 -6.574 1.278 1.00 93.62 88 GLY A C 1
ATOM 682 O O . GLY A 1 88 ? -11.636 -7.676 1.393 1.00 93.62 88 GLY A O 1
ATOM 683 N N . VAL A 1 89 ? -13.369 -6.387 0.724 1.00 84.00 89 VAL A N 1
ATOM 684 C CA . VAL A 1 89 ? -14.062 -7.437 -0.019 1.00 84.00 89 VAL A CA 1
ATOM 685 C C . VAL A 1 89 ? -13.296 -7.672 -1.324 1.00 84.00 89 VAL A C 1
ATOM 687 O O . VAL A 1 89 ? -12.937 -6.721 -2.018 1.00 84.00 89 VAL A O 1
ATOM 690 N N . LYS A 1 90 ? -12.970 -8.935 -1.609 1.00 66.38 90 LYS A N 1
ATOM 691 C CA . LYS A 1 90 ? -12.468 -9.350 -2.922 1.00 66.38 90 LYS A CA 1
ATOM 692 C C . LYS A 1 90 ? -13.690 -9.480 -3.827 1.00 66.38 90 LYS A C 1
ATOM 694 O O . LYS A 1 90 ? -14.585 -10.244 -3.468 1.00 66.38 90 LYS A O 1
ATOM 699 N N . ASP A 1 91 ? -13.716 -8.717 -4.915 1.00 53.78 91 ASP A N 1
ATOM 700 C CA . ASP A 1 91 ? -14.652 -8.947 -6.022 1.00 53.78 91 ASP A CA 1
ATOM 701 C C . ASP A 1 91 ? -14.435 -10.345 -6.626 1.00 53.78 91 ASP A C 1
ATOM 703 O O . ASP A 1 91 ? -13.258 -10.793 -6.672 1.00 53.78 91 ASP A O 1
#

Sequence (91 aa):
MTRCGAELRKMGKNASSMEQVADKIVRYLYNHIVEEDTGARCLSLVRLFKTHPYEDVDPELKRFAVDALGHEPEVASTKCLTLSATAGVKD

Secondary structure (DSSP, 8-state):
-HHHHHHHHHTTTT-SSHHHHHHHHHHHHHHH-B-TTT--B--SEEEEEEEEEGGGS-HHHHHHHHHHHSS--SSTTPEEEEEEEEEE---

Radius of gyration: 16.53 Å; chains: 1; bounding box: 38×22×42 Å